Protein AF-A0A842JAX3-F1 (afdb_monomer)

Structure (mmCIF, N/CA/C/O backbone):
data_AF-A0A842JAX3-F1
#
_entry.id   AF-A0A842JAX3-F1
#
loop_
_atom_site.group_PDB
_atom_site.id
_atom_site.type_symbol
_atom_site.label_atom_id
_atom_site.label_alt_id
_atom_site.label_comp_id
_atom_site.label_asym_id
_atom_site.label_entity_id
_atom_site.label_seq_id
_atom_site.pdbx_PDB_ins_code
_atom_site.Cartn_x
_atom_site.Cartn_y
_atom_site.Cartn_z
_atom_site.occupancy
_atom_site.B_iso_or_equiv
_atom_site.auth_seq_id
_atom_site.auth_comp_id
_atom_site.auth_asym_id
_atom_site.auth_atom_id
_atom_site.pdbx_PDB_model_num
ATOM 1 N N . MET A 1 1 ? 20.196 8.536 17.863 1.00 35.56 1 MET A N 1
ATOM 2 C CA . MET A 1 1 ? 19.374 7.312 17.761 1.00 35.56 1 MET A CA 1
ATOM 3 C C . MET A 1 1 ? 19.426 6.859 16.314 1.00 35.56 1 MET A C 1
ATOM 5 O O . MET A 1 1 ? 19.336 7.744 15.467 1.00 35.56 1 MET A O 1
ATOM 9 N N . PRO A 1 2 ? 19.632 5.569 16.007 1.00 40.97 2 PRO A N 1
ATOM 10 C CA . PRO A 1 2 ? 19.493 5.116 14.631 1.00 40.97 2 PRO A CA 1
ATOM 11 C C . PRO A 1 2 ? 18.016 5.260 14.226 1.00 40.97 2 PRO A C 1
ATOM 13 O O . PRO A 1 2 ? 17.145 5.143 15.097 1.00 40.97 2 PRO A O 1
ATOM 16 N N . PRO A 1 3 ? 17.709 5.561 12.954 1.00 44.97 3 PRO A N 1
ATOM 17 C CA . PRO A 1 3 ? 16.346 5.407 12.472 1.00 44.97 3 PRO A CA 1
ATOM 18 C C . PRO A 1 3 ? 15.967 3.944 12.716 1.00 44.97 3 PRO A C 1
ATOM 20 O O . PRO A 1 3 ? 16.738 3.054 12.360 1.00 44.97 3 PRO A O 1
ATOM 23 N N . THR A 1 4 ? 14.840 3.702 13.389 1.00 52.19 4 THR A N 1
ATOM 24 C CA . THR A 1 4 ? 14.227 2.367 13.467 1.00 52.19 4 THR A CA 1
ATOM 25 C C . THR A 1 4 ? 14.319 1.723 12.091 1.00 52.19 4 THR A C 1
ATOM 27 O O . THR A 1 4 ? 13.990 2.379 11.093 1.00 52.19 4 THR A O 1
ATOM 30 N N . THR A 1 5 ? 14.890 0.519 12.020 1.00 60.47 5 THR A N 1
ATOM 31 C CA . THR A 1 5 ? 15.273 -0.074 10.737 1.00 60.47 5 THR A CA 1
ATOM 32 C C . THR A 1 5 ? 14.032 -0.170 9.856 1.00 60.47 5 THR A C 1
ATOM 34 O O . THR A 1 5 ? 12.915 -0.387 10.322 1.00 60.47 5 THR A O 1
ATOM 37 N N . MET A 1 6 ? 14.197 0.071 8.560 1.00 53.19 6 MET A N 1
ATOM 38 C CA . MET A 1 6 ? 13.101 0.078 7.582 1.00 53.19 6 MET A CA 1
ATOM 39 C C . MET A 1 6 ? 12.282 -1.231 7.646 1.00 53.19 6 MET A C 1
ATOM 41 O O . MET A 1 6 ? 11.060 -1.224 7.512 1.00 53.19 6 MET A O 1
ATOM 45 N N . GLU A 1 7 ? 12.955 -2.324 8.005 1.00 48.62 7 GLU A N 1
ATOM 46 C CA . GLU A 1 7 ? 12.411 -3.649 8.308 1.00 48.62 7 GLU A CA 1
ATOM 47 C C . GLU A 1 7 ? 11.545 -3.705 9.580 1.00 48.62 7 GLU A C 1
ATOM 49 O O . GLU A 1 7 ? 10.564 -4.443 9.602 1.00 48.62 7 GLU A O 1
ATOM 54 N N . GLU A 1 8 ? 11.832 -2.919 10.625 1.00 54.09 8 GLU A N 1
ATOM 55 C CA . GLU A 1 8 ? 10.988 -2.806 11.828 1.00 54.09 8 GLU A CA 1
ATOM 56 C C . GLU A 1 8 ? 9.671 -2.087 11.523 1.00 54.09 8 GLU A C 1
ATOM 58 O O . GLU A 1 8 ? 8.618 -2.454 12.049 1.00 54.09 8 GLU A O 1
ATOM 63 N N . LYS A 1 9 ? 9.706 -1.074 10.649 1.00 53.72 9 LYS A N 1
ATOM 64 C CA . LYS A 1 9 ? 8.499 -0.358 10.210 1.00 53.72 9 LYS A CA 1
ATOM 65 C C . LYS A 1 9 ? 7.654 -1.215 9.263 1.00 53.72 9 LYS A C 1
ATOM 67 O O . LYS A 1 9 ? 6.442 -1.300 9.451 1.00 53.72 9 LYS A O 1
ATOM 72 N N . ALA A 1 10 ? 8.291 -1.918 8.325 1.00 49.38 10 ALA A N 1
ATOM 73 C CA . ALA A 1 10 ? 7.630 -2.878 7.441 1.00 49.38 10 ALA A CA 1
ATOM 74 C C . ALA A 1 10 ? 7.088 -4.104 8.205 1.00 49.38 10 ALA A C 1
ATOM 76 O O . ALA A 1 10 ? 5.968 -4.542 7.955 1.00 49.38 10 ALA A O 1
ATOM 77 N N . SER A 1 11 ? 7.816 -4.615 9.204 1.00 50.97 11 SER A N 1
ATOM 78 C CA . SER A 1 11 ? 7.324 -5.677 10.097 1.00 50.97 11 SER A CA 1
ATOM 79 C C . SER A 1 11 ? 6.170 -5.209 10.973 1.00 50.97 11 SER A C 1
ATOM 81 O O . SER A 1 11 ? 5.260 -5.991 11.229 1.00 50.97 11 SER A O 1
ATOM 83 N N . ARG A 1 12 ? 6.147 -3.940 11.405 1.00 53.81 12 ARG A N 1
ATOM 84 C CA . ARG A 1 12 ? 4.955 -3.357 12.040 1.00 53.81 12 ARG A CA 1
ATOM 85 C C . ARG A 1 12 ? 3.772 -3.327 11.080 1.00 53.81 12 ARG A C 1
ATOM 87 O O . ARG A 1 12 ? 2.683 -3.675 11.502 1.00 53.81 12 ARG A O 1
ATOM 94 N N . PHE A 1 13 ? 3.975 -2.991 9.809 1.00 54.44 13 PHE A N 1
ATOM 95 C CA . PHE A 1 13 ? 2.912 -2.986 8.799 1.00 54.44 13 PHE A CA 1
ATOM 96 C C . PHE A 1 13 ? 2.349 -4.394 8.524 1.00 54.44 13 PHE A C 1
ATOM 98 O O . PHE A 1 13 ? 1.146 -4.614 8.657 1.00 54.44 13 PHE A O 1
ATOM 105 N N . CYS A 1 14 ? 3.211 -5.377 8.243 1.00 49.56 14 CYS A N 1
ATOM 106 C CA . CYS A 1 14 ? 2.798 -6.775 8.060 1.00 49.56 14 CYS A CA 1
ATOM 107 C C . CYS A 1 14 ? 2.227 -7.386 9.352 1.00 49.56 14 CYS A C 1
ATOM 109 O O . CYS A 1 14 ? 1.291 -8.180 9.306 1.00 49.56 14 CYS A O 1
ATOM 111 N N . GLY A 1 15 ? 2.753 -6.986 10.512 1.00 50.16 15 GLY A N 1
ATOM 112 C CA . GLY A 1 15 ? 2.247 -7.376 11.825 1.00 50.16 15 GLY A CA 1
ATOM 113 C C . GLY A 1 15 ? 0.906 -6.727 12.175 1.00 50.16 15 GLY A C 1
ATOM 114 O O . GLY A 1 15 ? 0.103 -7.341 12.864 1.00 50.16 15 GLY A O 1
ATOM 115 N N . MET A 1 16 ? 0.607 -5.529 11.670 1.00 49.81 16 MET A N 1
ATOM 116 C CA . MET A 1 16 ? -0.653 -4.820 11.916 1.00 49.81 16 MET A CA 1
ATOM 117 C C . MET A 1 16 ? -1.835 -5.395 11.138 1.00 49.81 16 MET A C 1
ATOM 119 O O . MET A 1 16 ? -2.939 -5.397 11.668 1.00 49.81 16 MET A O 1
ATOM 123 N N . ALA A 1 17 ? -1.606 -5.949 9.944 1.00 46.12 17 ALA A N 1
ATOM 124 C CA . ALA A 1 17 ? -2.619 -6.721 9.217 1.00 46.12 17 ALA A CA 1
ATOM 125 C C . ALA A 1 17 ? -2.963 -8.069 9.899 1.00 46.12 17 ALA A C 1
ATOM 127 O O . ALA A 1 17 ? -3.916 -8.737 9.506 1.00 46.12 17 ALA A O 1
ATOM 128 N N . GLY A 1 18 ? -2.185 -8.489 10.909 1.00 42.66 18 GLY A N 1
ATOM 129 C CA . GLY A 1 18 ? -2.397 -9.734 11.662 1.00 42.66 18 GLY A CA 1
ATOM 130 C C . GLY A 1 18 ? -2.631 -9.567 13.171 1.00 42.66 18 GLY A C 1
ATOM 131 O O . GLY A 1 18 ? -3.115 -10.498 13.810 1.00 42.66 18 GLY A O 1
ATOM 132 N N . ILE A 1 19 ? -2.304 -8.410 13.756 1.00 48.75 19 ILE A N 1
ATOM 133 C CA . ILE A 1 19 ? -2.353 -8.123 15.204 1.00 48.75 19 ILE A CA 1
ATOM 134 C C . ILE A 1 19 ? -2.948 -6.717 15.428 1.00 48.75 19 ILE A C 1
ATOM 136 O O . ILE A 1 19 ? -2.454 -5.911 16.216 1.00 48.75 19 ILE A O 1
ATOM 140 N N . GL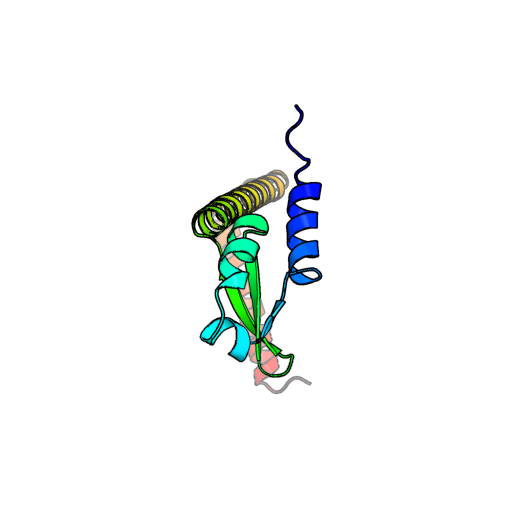Y A 1 20 ? -3.987 -6.371 14.670 1.00 60.88 20 GLY A N 1
ATOM 141 C CA . GLY A 1 20 ? -4.721 -5.123 14.846 1.00 60.88 20 GLY A CA 1
ATOM 142 C C . GLY A 1 20 ? -5.663 -5.197 16.045 1.00 60.88 20 GLY A C 1
ATOM 143 O O . GLY A 1 20 ? -6.304 -6.222 16.287 1.00 60.88 20 GLY A O 1
ATOM 144 N N 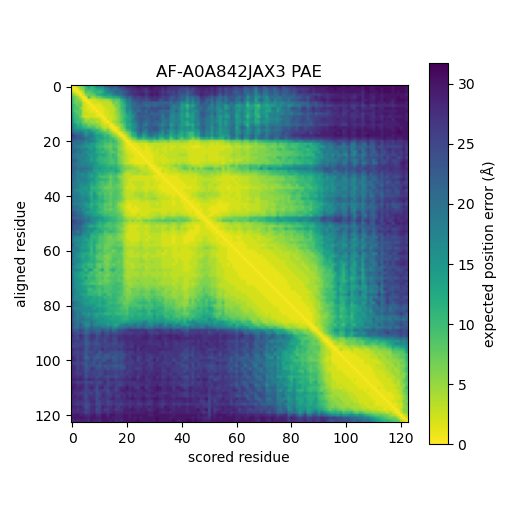. GLN A 1 21 ? -5.787 -4.098 16.792 1.00 76.12 21 GLN A N 1
ATOM 145 C CA . GLN A 1 21 ? -6.958 -3.923 17.644 1.00 76.12 21 GLN A CA 1
ATOM 146 C C . GLN A 1 21 ? -8.210 -3.989 16.763 1.00 76.12 21 GLN A C 1
ATOM 148 O O . GLN A 1 21 ? -8.304 -3.301 15.743 1.00 76.12 21 GLN A O 1
ATOM 153 N N . ARG A 1 22 ? -9.154 -4.846 17.154 1.00 85.19 22 ARG A N 1
ATOM 154 C CA . ARG A 1 22 ? -10.410 -5.078 16.443 1.00 85.19 22 ARG A CA 1
ATOM 155 C C . ARG A 1 22 ? -11.559 -4.523 17.249 1.00 85.19 22 ARG A C 1
ATOM 157 O O . ARG A 1 22 ? -11.660 -4.794 18.442 1.00 85.19 22 ARG A O 1
ATOM 164 N N . ILE A 1 23 ? -12.460 -3.831 16.569 1.00 88.50 23 ILE A N 1
ATOM 165 C CA . ILE A 1 23 ? -13.734 -3.409 17.130 1.00 88.50 23 ILE A CA 1
ATOM 166 C C . ILE A 1 23 ? -14.891 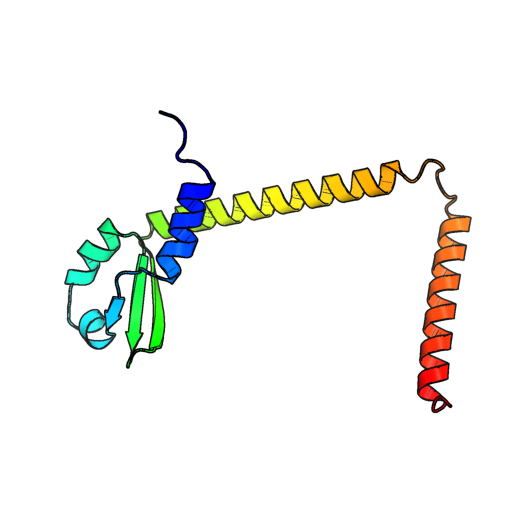-3.959 16.303 1.00 88.50 23 ILE A C 1
ATOM 168 O O . ILE A 1 23 ? -14.877 -3.931 15.073 1.00 88.50 23 ILE A O 1
ATOM 172 N N . GLY A 1 24 ? -15.918 -4.471 16.978 1.00 90.81 24 GLY A N 1
ATOM 173 C CA . GLY A 1 24 ? -17.156 -4.876 16.318 1.00 90.81 24 GLY A CA 1
ATOM 174 C C . GLY A 1 24 ? -17.984 -3.661 15.889 1.00 90.81 24 GLY A C 1
ATOM 175 O O . GLY A 1 24 ? -18.069 -2.679 16.619 1.00 90.81 24 GLY A O 1
ATOM 176 N N . MET A 1 25 ? -18.683 -3.735 14.758 1.00 90.88 25 MET A N 1
ATOM 177 C CA . MET A 1 25 ? -19.489 -2.645 14.187 1.00 90.88 25 MET A CA 1
ATOM 178 C C . MET A 1 25 ? -20.534 -2.091 15.174 1.00 90.88 25 MET A C 1
ATOM 180 O O . MET A 1 25 ? -20.787 -0.888 15.235 1.00 90.88 25 MET A O 1
ATOM 184 N N . SER A 1 26 ? -21.103 -2.962 16.015 1.00 90.12 26 SER A N 1
ATOM 185 C CA . SER A 1 26 ? -22.033 -2.556 17.080 1.00 90.12 26 SER A CA 1
ATOM 186 C C . SER A 1 26 ? -21.358 -1.736 18.185 1.00 90.12 26 SER A C 1
ATOM 188 O O . SER A 1 26 ? -21.951 -0.784 18.693 1.00 90.12 26 SER A O 1
ATOM 190 N N . GLU A 1 27 ? -20.130 -2.094 18.561 1.00 88.75 27 GLU A N 1
ATOM 191 C CA . GLU A 1 27 ? -19.341 -1.364 19.555 1.00 88.75 27 GLU A CA 1
ATOM 192 C C . GLU A 1 27 ? -18.804 -0.057 18.966 1.00 88.75 27 GLU A C 1
ATOM 194 O O . GLU A 1 27 ? -18.856 0.979 19.624 1.00 88.75 27 GLU A O 1
ATOM 199 N N . PHE A 1 28 ? -18.402 -0.070 17.695 1.00 90.50 28 PHE A N 1
ATOM 200 C CA . PHE A 1 28 ? -17.996 1.121 16.958 1.00 90.50 28 PHE A CA 1
ATOM 201 C C . PHE A 1 28 ? -19.109 2.182 16.928 1.00 90.50 28 PHE A C 1
ATOM 203 O O . PHE A 1 28 ? -18.860 3.357 17.204 1.00 90.50 28 PHE A O 1
ATOM 210 N N . ALA A 1 29 ? -20.353 1.763 16.669 1.00 89.38 29 ALA A N 1
ATOM 211 C CA . ALA A 1 29 ? -21.503 2.661 16.593 1.00 89.38 29 ALA A CA 1
ATOM 212 C C . ALA A 1 29 ? -21.954 3.219 17.955 1.00 89.38 29 ALA A C 1
ATOM 214 O O . ALA A 1 29 ? -22.492 4.325 18.024 1.00 89.38 29 ALA A O 1
ATOM 215 N N . ARG A 1 30 ? -21.791 2.449 19.039 1.00 90.62 30 ARG A N 1
ATOM 216 C CA . ARG A 1 30 ? -22.354 2.781 20.364 1.00 90.62 30 ARG A CA 1
ATOM 217 C C . ARG A 1 30 ? -21.317 3.308 21.355 1.00 90.62 30 ARG A C 1
ATOM 219 O O . ARG A 1 30 ? -21.673 4.042 22.276 1.00 90.62 30 ARG A O 1
ATOM 226 N N . GLY A 1 31 ? -20.057 2.925 21.190 1.00 87.75 31 GLY A N 1
ATOM 227 C CA . GLY A 1 31 ? -18.955 3.212 22.099 1.00 87.75 31 GLY A CA 1
ATOM 228 C C . GLY A 1 31 ? -18.070 4.375 21.654 1.00 87.75 31 GLY A C 1
ATOM 229 O O . GLY A 1 31 ? -18.161 4.893 20.541 1.00 87.75 31 GLY A O 1
ATOM 230 N N . LYS A 1 32 ? -17.186 4.798 22.563 1.00 89.44 32 LYS A N 1
ATOM 231 C CA . LYS A 1 32 ? -16.133 5.799 22.303 1.00 89.44 32 LYS A CA 1
ATOM 232 C C . LYS A 1 32 ? -14.733 5.314 22.695 1.00 89.44 32 LYS A C 1
ATOM 234 O O . LYS A 1 32 ? -13.778 6.051 22.475 1.00 89.44 32 LYS A O 1
ATOM 239 N N . THR A 1 33 ? -14.622 4.116 23.271 1.00 86.69 33 THR A N 1
ATOM 240 C CA . THR A 1 33 ? -13.368 3.474 23.712 1.00 86.69 33 THR A CA 1
ATOM 241 C C . THR A 1 33 ? -12.351 3.408 22.580 1.00 86.69 33 THR A C 1
ATOM 243 O O . THR A 1 33 ? -11.238 3.902 22.740 1.00 86.69 33 THR A O 1
ATOM 246 N N . TRP A 1 34 ? -12.814 3.021 21.389 1.00 87.62 34 TRP A N 1
ATOM 247 C CA . TRP A 1 34 ? -12.010 2.947 20.169 1.00 87.62 34 TRP A CA 1
ATOM 248 C C . TRP A 1 34 ? -11.276 4.226 19.787 1.00 87.62 34 TRP A C 1
ATOM 250 O O . TRP A 1 34 ? -10.336 4.173 19.007 1.00 87.62 34 TRP A O 1
ATOM 260 N N . ARG A 1 35 ? -11.687 5.396 20.286 1.00 90.56 35 ARG A N 1
ATOM 261 C CA . ARG A 1 35 ? -10.983 6.653 19.999 1.00 90.56 35 ARG A CA 1
ATOM 262 C C . ARG A 1 35 ? -9.640 6.715 20.709 1.00 90.56 35 ARG A C 1
ATOM 264 O O . ARG A 1 35 ? -8.690 7.237 20.137 1.00 90.56 35 ARG A O 1
ATOM 271 N N . ALA A 1 36 ? -9.574 6.206 21.939 1.00 87.81 36 ALA A N 1
ATOM 272 C CA . ALA A 1 36 ? -8.323 6.102 22.677 1.00 87.81 36 ALA A CA 1
ATOM 273 C C . ALA A 1 36 ? -7.424 5.041 22.034 1.00 87.81 36 ALA A C 1
ATOM 275 O O . ALA A 1 36 ? -6.249 5.305 21.792 1.00 87.81 36 ALA A O 1
ATOM 276 N N . ASP A 1 37 ? -8.011 3.902 21.664 1.00 84.50 37 ASP A N 1
ATOM 277 C CA . ASP A 1 37 ? -7.301 2.824 20.976 1.00 84.50 37 ASP A CA 1
ATOM 278 C C . ASP A 1 37 ? -6.753 3.279 19.617 1.00 84.50 37 ASP A C 1
ATOM 280 O O . ASP A 1 37 ? -5.584 3.058 19.314 1.00 84.50 37 ASP A O 1
ATOM 284 N N . LEU A 1 38 ? -7.552 4.003 18.827 1.00 86.06 38 LEU A N 1
ATOM 285 C CA . LEU A 1 38 ? -7.137 4.568 17.543 1.00 86.06 38 LEU A CA 1
ATOM 286 C C . LEU A 1 38 ? -6.037 5.619 17.708 1.00 86.06 38 LEU A C 1
ATOM 288 O O . LEU A 1 38 ? -5.108 5.655 16.908 1.00 86.06 38 LEU A O 1
ATOM 292 N N . ALA A 1 39 ? -6.117 6.461 18.741 1.00 84.50 39 ALA A N 1
ATOM 293 C CA . ALA A 1 39 ? -5.074 7.443 19.026 1.00 84.50 39 ALA A CA 1
ATOM 294 C C . ALA A 1 39 ? -3.747 6.780 19.435 1.00 84.50 39 ALA A C 1
ATOM 296 O O . ALA A 1 39 ? -2.684 7.316 19.136 1.00 84.50 39 ALA A O 1
ATOM 297 N N . GLN A 1 40 ? -3.798 5.623 20.101 1.00 81.12 40 GLN A N 1
ATOM 298 C CA . GLN A 1 40 ? -2.607 4.890 20.526 1.00 81.12 40 GLN A CA 1
ATOM 299 C C . GLN A 1 40 ? -2.015 4.018 19.410 1.00 81.12 40 GLN A C 1
ATOM 301 O O . GLN A 1 40 ? -0.797 3.981 19.241 1.00 81.12 40 GLN A O 1
ATOM 306 N N . ALA A 1 41 ? -2.861 3.291 18.680 1.00 79.62 41 ALA A N 1
ATOM 307 C CA . ALA A 1 41 ? -2.448 2.312 17.679 1.00 79.62 41 ALA A CA 1
ATOM 308 C C . ALA A 1 41 ? -2.315 2.904 16.266 1.00 79.62 41 ALA A C 1
ATOM 310 O O . ALA A 1 41 ? -1.682 2.295 15.408 1.00 79.62 41 ALA A O 1
ATOM 311 N N . GLY A 1 42 ? -2.929 4.058 15.992 1.00 79.56 42 GLY A N 1
ATOM 312 C CA . GLY A 1 42 ? -2.959 4.695 14.671 1.00 79.56 42 GLY A CA 1
ATOM 313 C C . GLY A 1 42 ? -3.908 4.029 13.668 1.00 79.56 42 GLY A C 1
ATOM 314 O O . GLY A 1 42 ? -4.418 4.707 12.777 1.00 79.56 42 GLY A O 1
ATOM 315 N N . CYS A 1 43 ? -4.204 2.737 13.834 1.00 83.75 43 CYS A N 1
ATOM 316 C CA . CYS A 1 43 ? -5.112 1.961 12.995 1.00 83.75 43 CYS A CA 1
ATOM 317 C C . CYS A 1 43 ? -5.945 0.975 13.831 1.00 83.75 43 CYS A C 1
ATOM 319 O O . CYS A 1 43 ? -5.421 0.350 14.754 1.00 83.75 43 CYS A O 1
ATOM 321 N N . VAL A 1 44 ? -7.228 0.821 13.492 1.00 86.56 44 VAL A N 1
ATOM 322 C CA . VAL A 1 44 ? -8.157 -0.134 14.120 1.00 86.56 44 VAL A CA 1
ATOM 323 C C . VAL A 1 44 ? -8.990 -0.829 13.042 1.00 86.56 44 VAL A C 1
ATOM 325 O O . VAL A 1 44 ? -9.544 -0.178 12.155 1.00 86.56 44 VAL A O 1
ATOM 328 N N . GLU A 1 45 ? -9.122 -2.150 13.141 1.00 87.06 45 GLU A N 1
ATOM 329 C CA . GLU A 1 45 ? -9.981 -2.951 12.265 1.00 87.06 45 GLU A CA 1
ATOM 330 C C . GLU A 1 45 ? -11.437 -2.904 12.737 1.00 87.06 45 GLU A C 1
ATOM 332 O O . GLU A 1 45 ? -11.737 -3.236 13.885 1.00 87.06 45 GLU A O 1
ATOM 337 N N . VAL A 1 46 ? -12.360 -2.545 11.843 1.00 89.25 46 VAL A N 1
ATOM 338 C CA . VAL A 1 46 ? -13.801 -2.665 12.092 1.00 89.25 46 VAL A CA 1
ATOM 339 C C . VAL A 1 46 ? -14.289 -3.980 11.527 1.00 89.25 46 VAL A C 1
ATOM 341 O O . VAL A 1 46 ? -14.093 -4.275 10.348 1.00 89.25 46 VAL A O 1
ATOM 344 N N . THR A 1 47 ? -14.968 -4.750 12.367 1.00 89.94 47 THR A N 1
ATOM 345 C CA . THR A 1 47 ? -15.482 -6.074 12.022 1.00 89.94 47 THR A CA 1
ATOM 346 C C . THR A 1 47 ? -17.001 -6.134 12.139 1.00 89.94 47 THR A C 1
ATOM 348 O O . THR A 1 47 ? -17.579 -5.573 13.068 1.00 89.94 47 THR A O 1
ATOM 351 N N . ASP A 1 48 ? -17.672 -6.837 11.234 1.00 90.31 48 ASP A N 1
ATOM 352 C CA . ASP A 1 48 ? -19.070 -7.245 11.386 1.00 90.31 48 ASP A CA 1
ATOM 353 C C . ASP A 1 48 ? -19.147 -8.765 11.266 1.00 90.31 48 ASP A C 1
ATOM 355 O O . ASP A 1 48 ? -18.629 -9.338 10.318 1.00 90.31 48 ASP A O 1
ATOM 359 N N . ARG A 1 49 ? -19.743 -9.436 12.259 1.00 85.94 49 ARG A N 1
ATOM 360 C CA . ARG A 1 49 ? -19.856 -10.911 12.307 1.00 85.94 49 ARG A CA 1
ATOM 361 C C . ARG A 1 49 ? -18.548 -11.659 11.981 1.00 85.94 49 ARG A C 1
ATOM 363 O O . ARG A 1 49 ? -18.582 -12.687 11.318 1.00 85.94 49 ARG A O 1
ATOM 370 N N . SER A 1 50 ? -17.427 -11.152 12.503 1.00 78.25 50 SER A N 1
ATOM 371 C CA . SER A 1 50 ? -16.058 -11.670 12.314 1.00 78.25 50 SER A CA 1
ATOM 372 C C . SER A 1 50 ? -15.383 -11.339 10.981 1.00 78.25 50 SER A C 1
ATOM 374 O O . SER A 1 50 ? -14.182 -11.577 10.865 1.00 78.25 50 SER A O 1
ATOM 376 N N . ASP A 1 51 ? -16.091 -10.718 10.040 1.00 82.31 51 ASP A N 1
ATOM 377 C CA . ASP A 1 51 ? -15.510 -10.225 8.796 1.00 82.31 51 ASP A CA 1
ATOM 378 C C . ASP A 1 51 ? -15.009 -8.793 8.973 1.00 82.31 51 ASP A C 1
ATOM 380 O O . ASP A 1 51 ? -15.705 -7.943 9.530 1.00 82.31 51 ASP A O 1
ATOM 384 N N . THR A 1 52 ? -13.805 -8.500 8.481 1.00 85.38 52 THR A N 1
ATOM 385 C CA . THR A 1 52 ? -13.298 -7.124 8.433 1.00 85.38 52 THR A CA 1
ATOM 386 C C . THR A 1 52 ? -14.062 -6.346 7.368 1.00 85.38 52 THR A C 1
ATOM 388 O O . THR A 1 52 ? -13.963 -6.637 6.178 1.00 85.38 52 THR A O 1
ATOM 391 N N . VAL A 1 53 ? -14.815 -5.335 7.7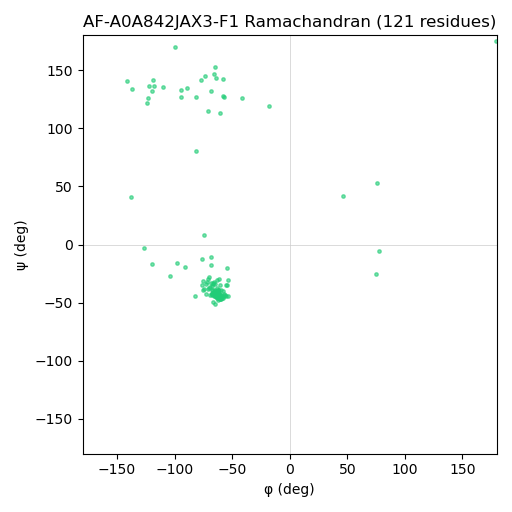98 1.00 88.62 53 VAL A N 1
ATOM 392 C CA . VAL A 1 53 ? -15.609 -4.463 6.917 1.00 88.62 53 VAL A CA 1
ATOM 393 C C . VAL A 1 53 ? -14.899 -3.151 6.596 1.00 88.62 53 VAL A C 1
ATOM 395 O O . VAL A 1 53 ? -15.279 -2.460 5.654 1.00 88.62 53 VAL A O 1
ATOM 398 N N . GLY A 1 54 ? -13.866 -2.793 7.362 1.00 84.38 54 GLY A N 1
ATOM 399 C CA . GLY A 1 54 ? -13.069 -1.605 7.091 1.00 84.38 54 GLY A CA 1
ATOM 400 C C . GLY A 1 54 ? -11.945 -1.370 8.091 1.00 84.38 54 GLY A C 1
ATOM 401 O O . GLY A 1 54 ? -11.814 -2.069 9.094 1.00 84.38 54 GLY A O 1
ATOM 402 N N . LEU A 1 55 ? -11.148 -0.343 7.806 1.00 86.44 55 LEU A N 1
ATOM 403 C CA . LEU A 1 55 ? -10.062 0.136 8.655 1.00 86.44 55 LEU A CA 1
ATOM 404 C C . LEU A 1 55 ? -10.337 1.587 9.042 1.00 86.44 55 LEU A C 1
ATOM 406 O O . LEU A 1 55 ? -10.639 2.414 8.180 1.00 86.44 55 LEU A O 1
ATOM 410 N N . LEU A 1 56 ? -10.206 1.903 10.327 1.00 87.88 56 LEU A N 1
ATOM 411 C CA . LEU A 1 56 ? -10.090 3.281 10.784 1.00 87.88 56 LEU A CA 1
ATOM 412 C C . LEU A 1 56 ? -8.625 3.643 10.921 1.00 87.88 56 LEU A C 1
ATOM 414 O O . LEU A 1 56 ? -7.868 2.920 11.559 1.00 87.88 56 LEU A O 1
ATOM 418 N N . LEU A 1 57 ? -8.263 4.805 10.389 1.00 85.88 57 LEU A N 1
ATOM 419 C CA . LEU A 1 57 ? -6.926 5.371 10.498 1.00 85.88 57 LEU A CA 1
ATOM 420 C C . LEU A 1 57 ? -7.002 6.704 11.239 1.00 85.88 57 LEU A C 1
ATOM 422 O O . LEU A 1 57 ? -7.883 7.526 10.972 1.00 85.88 57 LEU A O 1
ATOM 426 N N . ALA A 1 58 ? -6.068 6.931 12.158 1.00 87.31 58 ALA A N 1
ATOM 427 C CA . ALA A 1 58 ? -5.841 8.257 12.704 1.00 87.31 58 ALA A CA 1
ATOM 428 C C . ALA A 1 58 ? -5.350 9.184 11.572 1.00 87.31 58 ALA A C 1
ATOM 430 O O . ALA A 1 58 ? -4.587 8.728 10.718 1.00 87.31 58 ALA A O 1
ATOM 431 N N . PRO A 1 59 ? -5.744 10.470 11.536 1.00 87.94 59 PRO A N 1
ATOM 432 C CA . PRO A 1 59 ? -5.379 11.371 10.439 1.00 87.94 59 PRO A CA 1
ATOM 433 C C . PRO A 1 59 ? -3.868 11.475 10.200 1.00 87.94 59 PRO A C 1
ATOM 435 O O . PRO A 1 59 ? -3.418 11.376 9.059 1.00 87.94 59 PRO A O 1
ATOM 438 N N . ASP A 1 60 ? -3.089 11.612 11.275 1.00 83.62 60 ASP A N 1
ATOM 439 C CA . ASP A 1 60 ? -1.628 11.697 11.190 1.00 83.62 60 ASP A CA 1
ATOM 440 C C . ASP A 1 60 ? -1.038 10.388 10.656 1.00 83.62 60 ASP A C 1
ATOM 442 O O . ASP A 1 60 ? -0.207 10.400 9.751 1.00 83.62 60 ASP A O 1
ATOM 446 N N . TYR A 1 61 ? -1.563 9.252 11.122 1.00 81.44 61 TYR A N 1
ATOM 447 C CA . TYR A 1 61 ? -1.154 7.930 10.659 1.00 81.44 61 TYR A CA 1
ATOM 448 C C . TYR A 1 61 ? -1.488 7.700 9.175 1.00 81.44 61 TYR A C 1
ATOM 450 O O . TYR A 1 61 ? -0.669 7.183 8.422 1.00 81.44 61 TYR A O 1
ATOM 458 N N . ALA A 1 62 ? -2.661 8.142 8.710 1.00 82.62 62 ALA A N 1
ATOM 459 C CA . ALA A 1 62 ? -3.041 8.068 7.298 1.00 82.62 62 ALA A CA 1
ATOM 460 C C . ALA A 1 62 ? -2.119 8.912 6.402 1.00 82.62 62 ALA A C 1
ATOM 462 O O . ALA A 1 62 ? -1.787 8.505 5.284 1.00 82.62 62 ALA A O 1
ATOM 463 N N . LYS A 1 63 ? -1.684 10.078 6.893 1.00 86.06 63 LYS A N 1
ATOM 464 C CA . LYS A 1 63 ? -0.711 10.920 6.197 1.00 86.06 63 LYS A CA 1
ATOM 465 C C . LYS A 1 63 ? 0.659 10.248 6.131 1.00 86.06 63 LYS A C 1
ATOM 467 O O . LYS A 1 63 ? 1.214 10.150 5.043 1.00 86.06 63 LYS A O 1
ATOM 472 N N . GLU A 1 64 ? 1.163 9.747 7.256 1.00 82.69 64 GLU A N 1
ATOM 473 C CA . GLU A 1 64 ? 2.439 9.022 7.314 1.00 82.69 64 GLU A CA 1
ATOM 474 C C . GLU A 1 64 ? 2.448 7.815 6.369 1.00 82.69 64 GLU A C 1
ATOM 476 O O . GLU A 1 64 ? 3.416 7.609 5.640 1.00 82.69 64 GLU A O 1
ATOM 481 N N . LEU A 1 65 ? 1.346 7.060 6.320 1.00 81.62 65 LEU A N 1
ATOM 482 C CA . LEU A 1 65 ? 1.173 5.958 5.374 1.00 81.62 65 LEU A CA 1
ATOM 483 C C . LEU A 1 65 ? 1.217 6.431 3.922 1.00 81.62 65 LEU A C 1
ATOM 485 O O . LEU A 1 65 ? 1.888 5.819 3.097 1.00 81.62 65 LEU A O 1
ATOM 489 N N . SER A 1 66 ? 0.516 7.519 3.605 1.00 86.25 66 SER A N 1
ATOM 490 C CA . SER A 1 66 ? 0.488 8.065 2.245 1.00 86.25 66 SER A CA 1
ATOM 491 C C . SER A 1 66 ? 1.872 8.536 1.798 1.00 86.25 66 SER A C 1
ATOM 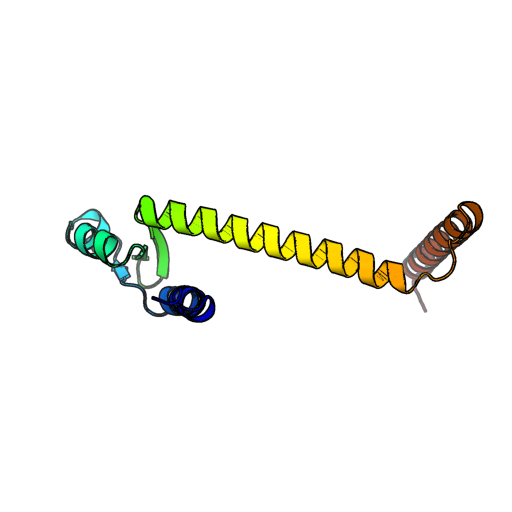493 O O . SER A 1 66 ? 2.282 8.276 0.670 1.00 86.25 66 SER A O 1
ATOM 495 N N . ASP A 1 67 ? 2.605 9.212 2.683 1.00 86.06 67 ASP A N 1
ATOM 496 C CA . ASP A 1 67 ? 3.960 9.683 2.400 1.00 86.06 67 ASP A CA 1
ATOM 497 C C . ASP A 1 67 ? 4.938 8.507 2.248 1.00 86.06 67 ASP A C 1
ATOM 499 O O . ASP A 1 67 ? 5.800 8.533 1.370 1.00 86.06 67 ASP A O 1
ATOM 503 N N . TYR A 1 68 ? 4.757 7.437 3.025 1.00 82.19 68 TYR A N 1
ATOM 504 C CA . TYR A 1 68 ? 5.551 6.219 2.888 1.00 82.19 68 TYR A CA 1
ATOM 505 C C . TYR A 1 68 ? 5.276 5.469 1.577 1.00 82.19 68 TYR A C 1
ATOM 507 O O . TYR A 1 68 ? 6.219 5.043 0.914 1.00 82.19 68 TYR A O 1
ATOM 515 N N . ILE A 1 69 ? 4.011 5.349 1.160 1.00 86.12 69 ILE A N 1
ATOM 516 C CA . ILE A 1 69 ? 3.656 4.749 -0.138 1.00 86.12 69 ILE A CA 1
ATOM 517 C C . ILE A 1 69 ? 4.336 5.513 -1.277 1.00 86.12 69 ILE A C 1
ATOM 519 O O . ILE A 1 69 ? 4.978 4.894 -2.119 1.00 86.12 69 ILE A O 1
ATOM 523 N N . ARG A 1 70 ? 4.287 6.850 -1.254 1.00 90.25 70 ARG A N 1
ATOM 524 C CA . ARG A 1 70 ? 4.969 7.684 -2.258 1.00 90.25 70 ARG A CA 1
ATOM 525 C C . ARG A 1 70 ? 6.476 7.457 -2.284 1.00 90.25 70 ARG A C 1
ATOM 527 O O . ARG A 1 70 ? 7.078 7.461 -3.354 1.00 90.25 70 ARG A O 1
ATOM 534 N N . GLN A 1 71 ? 7.093 7.276 -1.118 1.00 90.25 71 GLN A N 1
ATOM 535 C CA . GLN A 1 71 ? 8.513 6.955 -1.044 1.00 90.25 71 GLN A CA 1
ATOM 536 C C . GLN A 1 71 ? 8.806 5.609 -1.723 1.00 90.25 71 GLN A C 1
ATOM 538 O O . GLN A 1 71 ? 9.710 5.538 -2.549 1.00 90.25 71 GLN A O 1
ATOM 543 N N . LEU A 1 72 ? 8.022 4.568 -1.423 1.00 87.25 72 LEU A N 1
ATOM 544 C CA . LEU A 1 72 ? 8.181 3.250 -2.045 1.00 87.25 72 LEU A CA 1
ATOM 545 C C . LEU A 1 72 ? 7.960 3.289 -3.563 1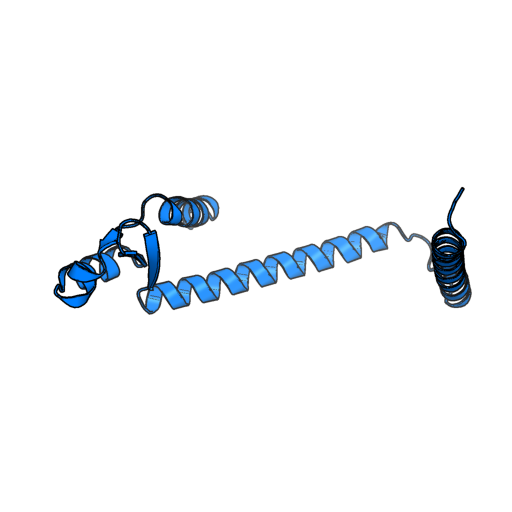.00 87.25 72 LEU A C 1
ATOM 547 O O . LEU A 1 72 ? 8.699 2.648 -4.305 1.00 87.25 72 LEU A O 1
ATOM 551 N N . GLU A 1 73 ? 6.975 4.054 -4.034 1.00 90.06 73 GLU A N 1
ATOM 552 C CA . GLU A 1 73 ? 6.739 4.269 -5.466 1.00 90.06 73 GLU A CA 1
ATOM 553 C C . GLU A 1 73 ? 7.948 4.935 -6.136 1.00 90.06 73 GLU A C 1
ATOM 555 O O . GLU A 1 73 ? 8.384 4.488 -7.196 1.00 90.06 73 GLU A O 1
ATOM 560 N N . SER A 1 74 ? 8.543 5.943 -5.491 1.00 93.38 74 SER A N 1
ATOM 561 C CA . SER A 1 74 ? 9.753 6.601 -5.992 1.00 93.38 74 SER A CA 1
ATOM 562 C C . SER A 1 74 ? 10.965 5.664 -6.015 1.00 93.38 74 SER A C 1
ATOM 564 O O . SER A 1 74 ? 11.744 5.702 -6.967 1.00 93.38 74 SER A O 1
ATOM 566 N N . GLU A 1 75 ? 11.137 4.820 -4.995 1.00 92.19 75 GLU A N 1
ATOM 567 C CA . GLU A 1 75 ? 12.212 3.819 -4.944 1.00 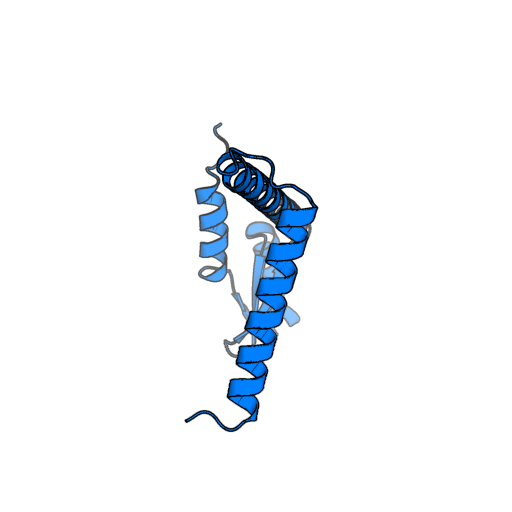92.19 75 GLU A CA 1
ATOM 568 C C . GLU A 1 75 ? 12.042 2.761 -6.046 1.00 92.19 75 GLU A C 1
ATOM 570 O O . GLU A 1 75 ? 13.012 2.387 -6.710 1.00 92.19 75 GLU A O 1
ATOM 575 N N . LEU A 1 76 ? 10.805 2.322 -6.293 1.00 91.38 76 LEU A N 1
ATOM 576 C CA . LEU A 1 76 ? 10.478 1.390 -7.369 1.00 91.38 76 LEU A CA 1
ATOM 577 C C . LEU A 1 76 ? 10.760 1.995 -8.749 1.00 91.38 76 LEU A C 1
ATOM 579 O O . LEU A 1 76 ? 11.346 1.328 -9.602 1.00 91.38 76 LEU A O 1
ATOM 583 N N . GLU A 1 77 ? 10.362 3.249 -8.970 1.00 92.75 77 GLU A N 1
ATOM 584 C CA . GLU A 1 77 ? 10.627 3.962 -10.220 1.00 92.75 77 GLU A CA 1
ATOM 585 C C . GLU A 1 77 ? 12.133 4.087 -10.470 1.00 92.75 77 GLU A C 1
ATOM 587 O O . GLU A 1 77 ? 12.613 3.747 -11.554 1.00 92.75 77 GLU A O 1
ATOM 592 N N . GLN A 1 78 ? 12.892 4.488 -9.450 1.00 93.19 78 GLN A N 1
ATOM 593 C CA . GLN A 1 78 ? 14.344 4.595 -9.538 1.00 93.19 78 GLN A CA 1
ATOM 594 C C . GLN A 1 78 ? 14.989 3.245 -9.884 1.00 93.19 78 GLN A C 1
ATOM 596 O O . GLN A 1 78 ? 15.820 3.171 -10.790 1.00 93.19 78 GLN A O 1
ATOM 601 N N . SER A 1 79 ? 14.558 2.161 -9.233 1.00 89.50 79 SER A N 1
ATOM 602 C CA . SER A 1 79 ? 15.041 0.810 -9.532 1.00 89.50 79 SER A CA 1
ATOM 603 C C . SER A 1 79 ? 14.706 0.376 -10.966 1.00 89.50 79 SER A C 1
ATOM 605 O O . SER A 1 79 ? 15.535 -0.231 -11.648 1.00 89.50 79 SER A O 1
ATOM 607 N N . HIS A 1 80 ? 13.518 0.728 -11.466 1.00 86.69 80 HIS A N 1
ATOM 608 C CA . HIS A 1 80 ? 13.128 0.451 -12.847 1.00 86.69 80 HIS A CA 1
ATOM 609 C C . HIS A 1 80 ? 14.020 1.202 -13.844 1.00 86.69 80 HIS A C 1
ATOM 611 O O . HIS A 1 80 ? 14.478 0.620 -14.828 1.00 86.69 80 HIS A O 1
ATOM 617 N N . ILE A 1 81 ? 14.302 2.480 -13.585 1.00 90.38 81 ILE A N 1
ATOM 618 C CA . ILE A 1 81 ? 15.205 3.293 -14.407 1.00 90.38 81 ILE A CA 1
ATOM 619 C C . ILE A 1 81 ? 16.608 2.680 -14.425 1.00 90.38 81 ILE A C 1
ATOM 621 O O . ILE A 1 81 ? 17.196 2.518 -15.495 1.00 90.38 81 ILE A O 1
ATOM 625 N N . GLU A 1 82 ? 17.139 2.297 -13.266 1.00 89.12 82 GLU A N 1
ATOM 626 C CA . GLU A 1 82 ? 18.443 1.635 -13.157 1.00 89.12 82 GLU A CA 1
ATOM 627 C C . GLU A 1 82 ? 18.485 0.333 -13.959 1.00 89.12 82 GLU A C 1
ATOM 629 O O . GLU A 1 82 ? 19.424 0.113 -14.723 1.00 89.12 82 GLU A O 1
ATOM 634 N N . MET A 1 83 ? 17.435 -0.483 -13.876 1.00 84.75 83 MET A N 1
ATOM 635 C CA . MET A 1 83 ? 17.306 -1.707 -14.663 1.00 84.75 83 MET A CA 1
ATOM 636 C C . MET A 1 83 ? 17.287 -1.429 -16.174 1.00 84.75 83 MET A C 1
ATOM 638 O O . MET A 1 83 ? 17.977 -2.118 -16.927 1.00 84.75 83 MET A O 1
ATOM 642 N N . LEU A 1 84 ? 16.585 -0.386 -16.633 1.00 85.31 84 LEU A N 1
ATOM 643 C CA . LEU A 1 84 ? 16.618 0.032 -18.040 1.00 85.31 84 LEU A CA 1
ATOM 644 C C . LEU A 1 84 ? 18.026 0.452 -18.483 1.00 85.31 84 LEU A C 1
ATOM 646 O O . LEU A 1 84 ? 18.441 0.135 -19.602 1.00 85.31 84 LEU A O 1
ATOM 650 N N . PHE A 1 85 ? 18.774 1.147 -17.623 1.00 85.25 85 PHE A N 1
ATOM 651 C CA . PHE A 1 85 ? 20.164 1.498 -17.906 1.00 85.25 85 PHE A CA 1
ATOM 652 C C . PHE A 1 85 ? 21.075 0.269 -17.934 1.00 85.25 85 PHE A C 1
ATOM 654 O O . PHE A 1 85 ? 21.903 0.178 -18.835 1.00 85.25 85 PHE A O 1
ATOM 661 N N . GLU A 1 86 ? 20.915 -0.687 -17.020 1.00 82.06 86 GLU A N 1
ATOM 662 C CA . GLU A 1 86 ? 21.674 -1.946 -17.029 1.00 82.06 86 GLU A CA 1
ATOM 663 C C . GLU A 1 86 ? 21.393 -2.777 -18.284 1.00 82.06 86 GLU A C 1
ATOM 665 O O . GLU A 1 86 ? 22.328 -3.205 -18.964 1.00 82.06 86 GLU A O 1
ATOM 670 N N . LEU A 1 87 ? 20.122 -2.925 -18.673 1.00 79.19 87 LEU A N 1
ATOM 671 C CA . LEU A 1 87 ? 19.761 -3.557 -19.943 1.00 79.19 87 LEU A CA 1
ATOM 672 C C . LEU A 1 87 ? 20.446 -2.848 -21.111 1.00 79.19 87 LEU A C 1
ATOM 674 O O . LEU A 1 87 ? 21.019 -3.500 -21.981 1.00 79.19 87 LEU A O 1
ATOM 678 N N . ARG A 1 88 ? 20.466 -1.512 -21.104 1.00 75.69 88 ARG A N 1
ATOM 679 C CA . ARG A 1 88 ? 21.121 -0.722 -22.151 1.00 75.69 88 ARG A CA 1
ATOM 680 C C . ARG A 1 88 ? 22.650 -0.806 -22.117 1.00 75.69 88 ARG A C 1
ATOM 682 O O . ARG A 1 88 ? 23.253 -0.710 -23.177 1.00 75.69 88 ARG A O 1
ATOM 689 N N . LYS A 1 89 ? 23.297 -1.035 -20.970 1.00 72.94 89 LYS A N 1
ATOM 690 C CA . LYS A 1 89 ? 24.761 -1.236 -20.903 1.00 72.94 89 LYS A CA 1
ATOM 691 C C . LYS A 1 89 ? 25.218 -2.455 -21.702 1.00 72.94 89 LYS A C 1
ATOM 693 O O . LYS A 1 89 ? 26.329 -2.450 -22.223 1.00 72.94 89 LYS A O 1
ATOM 698 N N . SER A 1 90 ? 24.365 -3.474 -21.822 1.00 63.22 90 SER A N 1
ATOM 699 C CA . SER A 1 90 ? 24.641 -4.654 -22.650 1.00 63.22 90 SER A CA 1
ATOM 700 C C . SER A 1 90 ? 24.471 -4.410 -24.160 1.00 63.22 90 SER A C 1
ATOM 702 O O . SER A 1 90 ? 24.961 -5.203 -24.961 1.00 63.22 90 SER A O 1
ATOM 704 N N . TYR A 1 91 ? 23.871 -3.282 -24.565 1.00 63.44 91 TYR A N 1
ATOM 705 C CA . TYR A 1 91 ? 23.900 -2.801 -25.947 1.00 63.44 91 TYR A CA 1
ATOM 706 C C . TYR A 1 91 ? 25.224 -2.067 -26.191 1.00 63.44 91 TYR A C 1
ATOM 708 O O . TYR A 1 91 ? 25.306 -0.841 -26.136 1.00 63.44 91 TYR A O 1
ATOM 716 N N . SER A 1 92 ? 26.289 -2.830 -26.437 1.00 61.84 92 SER A N 1
ATOM 717 C CA . SER A 1 92 ? 27.613 -2.290 -26.775 1.00 61.84 92 SER A CA 1
ATOM 718 C C . SER A 1 92 ? 27.659 -1.613 -28.149 1.00 61.84 92 SER A C 1
ATOM 720 O O . SER A 1 92 ? 28.573 -0.836 -28.417 1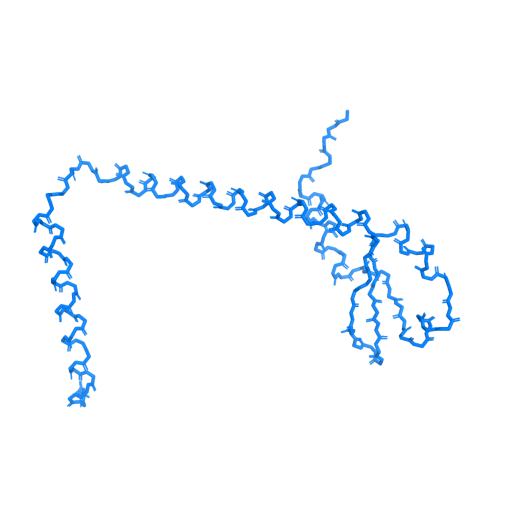.00 61.84 92 SER A O 1
ATOM 722 N N . GLU A 1 93 ? 26.677 -1.880 -29.012 1.00 68.44 93 GLU A N 1
ATOM 723 C CA . GLU A 1 93 ? 26.580 -1.304 -30.350 1.00 68.44 93 GLU A CA 1
ATOM 724 C C . GLU A 1 93 ? 25.229 -0.600 -30.524 1.00 68.44 93 GLU A C 1
ATOM 726 O O . GLU A 1 93 ? 24.179 -1.235 -30.379 1.00 68.44 93 GLU A O 1
ATOM 731 N N . PRO A 1 94 ? 25.217 0.709 -30.835 1.00 67.56 94 PRO A N 1
ATOM 732 C CA . PRO A 1 94 ? 23.994 1.395 -31.217 1.00 67.56 94 PRO A CA 1
ATOM 733 C C . PRO A 1 94 ? 23.422 0.735 -32.476 1.00 67.56 94 PRO A C 1
ATOM 735 O O . PRO A 1 94 ? 24.014 0.810 -33.551 1.00 67.56 94 PRO A O 1
ATOM 738 N N . THR A 1 95 ? 22.267 0.084 -32.355 1.00 73.00 95 THR A N 1
ATOM 739 C CA . THR A 1 95 ? 21.542 -0.458 -33.506 1.00 73.00 95 THR A CA 1
ATOM 740 C C . THR A 1 95 ? 21.013 0.699 -34.351 1.00 73.00 95 THR A C 1
ATOM 742 O O . THR A 1 95 ? 20.440 1.653 -33.816 1.00 73.00 95 THR A O 1
ATOM 745 N N . SER A 1 96 ? 21.216 0.654 -35.669 1.00 81.06 96 SER A N 1
ATOM 746 C CA . SER A 1 96 ? 20.714 1.712 -36.546 1.00 81.06 96 SER A CA 1
ATOM 747 C C . SER A 1 96 ? 19.180 1.738 -36.537 1.00 81.06 96 SER A C 1
ATOM 749 O O . SER A 1 96 ? 18.533 0.709 -36.335 1.00 81.06 96 SER A O 1
ATOM 751 N N . GLY A 1 97 ? 18.576 2.903 -36.793 1.00 79.56 97 GLY A N 1
ATOM 752 C CA . GLY A 1 97 ? 17.114 3.014 -36.873 1.00 79.56 97 GLY A CA 1
ATOM 753 C C . GLY A 1 97 ? 16.499 2.050 -37.896 1.00 79.56 97 GLY A C 1
ATOM 754 O O . GLY A 1 97 ? 15.454 1.468 -37.632 1.00 79.56 97 GLY A O 1
ATOM 755 N N . ALA A 1 98 ? 17.198 1.803 -39.008 1.00 85.81 98 ALA A N 1
ATOM 756 C CA . ALA A 1 98 ? 16.774 0.852 -40.034 1.00 85.81 98 ALA A CA 1
ATOM 757 C C . ALA A 1 98 ? 16.828 -0.610 -39.554 1.00 85.81 98 ALA A C 1
ATOM 759 O O . ALA A 1 98 ? 16.010 -1.428 -39.970 1.00 85.81 98 ALA A O 1
ATOM 760 N N . ASP A 1 99 ? 17.779 -0.957 -38.686 1.00 81.38 99 ASP A N 1
ATOM 761 C CA . ASP A 1 99 ? 17.870 -2.306 -38.120 1.00 81.38 99 ASP A CA 1
ATOM 762 C C . ASP A 1 99 ? 16.816 -2.528 -37.027 1.00 81.38 99 ASP A C 1
ATOM 764 O O . ASP A 1 99 ? 16.245 -3.615 -36.949 1.00 81.38 99 ASP A O 1
ATOM 768 N N . LEU A 1 100 ? 16.487 -1.491 -36.247 1.00 82.12 100 LEU A N 1
ATOM 769 C CA . LEU A 1 100 ? 15.368 -1.519 -35.297 1.00 82.12 100 LEU A CA 1
ATOM 770 C C . LEU A 1 100 ? 14.016 -1.642 -36.010 1.00 82.12 100 LEU A C 1
ATOM 772 O O . LEU A 1 100 ? 13.181 -2.441 -35.598 1.00 82.12 100 LEU A O 1
ATOM 776 N N . GLU A 1 101 ? 13.813 -0.889 -37.094 1.00 87.81 101 GLU A N 1
ATOM 777 C CA . GLU A 1 101 ? 12.613 -0.981 -37.933 1.00 87.81 101 GLU A CA 1
ATOM 778 C C . GLU A 1 101 ? 12.457 -2.390 -38.514 1.00 87.81 101 GLU A C 1
ATOM 780 O O . GLU A 1 101 ? 11.395 -2.999 -38.393 1.00 87.81 101 GLU A O 1
ATOM 785 N N . ARG A 1 102 ? 13.540 -2.952 -39.067 1.00 90.44 102 ARG A N 1
ATOM 786 C CA . ARG A 1 102 ? 13.541 -4.316 -39.611 1.00 90.44 102 ARG A CA 1
ATOM 787 C C . ARG A 1 102 ? 13.224 -5.361 -38.539 1.00 90.44 102 ARG A C 1
ATOM 789 O O . ARG A 1 102 ? 12.458 -6.281 -38.807 1.00 90.44 102 ARG A O 1
ATOM 796 N N . ALA A 1 103 ? 13.792 -5.223 -37.339 1.00 85.88 103 ALA A N 1
ATOM 797 C CA . ALA A 1 103 ? 13.533 -6.134 -36.226 1.00 85.88 103 ALA A CA 1
ATOM 798 C C . ALA A 1 103 ? 12.081 -6.045 -35.725 1.00 85.88 103 ALA A C 1
ATOM 800 O O . ALA A 1 103 ? 11.453 -7.075 -35.491 1.00 85.88 103 ALA A O 1
ATOM 801 N N . ALA A 1 104 ? 11.528 -4.834 -35.612 1.00 87.94 104 ALA A N 1
ATOM 802 C CA . ALA A 1 104 ? 10.145 -4.627 -35.191 1.00 87.94 104 ALA A CA 1
ATOM 803 C C . ALA A 1 104 ? 9.142 -5.199 -36.204 1.00 87.94 104 ALA A C 1
ATOM 805 O O . ALA A 1 104 ? 8.200 -5.882 -35.806 1.00 87.94 104 ALA A O 1
ATOM 806 N N . LEU A 1 105 ? 9.362 -4.968 -37.505 1.00 91.44 105 LEU A N 1
ATOM 807 C CA . LEU A 1 105 ? 8.534 -5.551 -38.566 1.00 91.44 105 LEU A CA 1
ATOM 808 C C . LEU A 1 105 ? 8.581 -7.082 -38.527 1.00 91.44 105 LEU A C 1
ATOM 810 O O . LEU A 1 105 ? 7.530 -7.712 -38.511 1.00 91.44 105 LEU A O 1
ATOM 814 N N . ALA A 1 106 ? 9.771 -7.675 -38.386 1.00 91.94 106 ALA A N 1
ATOM 815 C CA . ALA A 1 106 ? 9.910 -9.126 -38.268 1.00 91.94 106 ALA A CA 1
ATOM 816 C C . ALA A 1 106 ? 9.171 -9.702 -37.043 1.00 91.94 106 ALA A C 1
ATOM 818 O O . ALA A 1 106 ? 8.624 -10.803 -37.106 1.00 91.94 106 ALA A O 1
ATOM 819 N N . GLU A 1 107 ? 9.126 -8.973 -35.923 1.00 90.19 107 GLU A N 1
ATOM 820 C CA . GLU A 1 107 ? 8.356 -9.391 -34.750 1.00 90.19 107 GLU A CA 1
ATOM 821 C C . GLU A 1 107 ? 6.839 -9.299 -34.984 1.00 90.19 107 GLU A C 1
ATOM 823 O O . GLU A 1 107 ? 6.094 -10.164 -34.515 1.00 90.19 107 GLU A O 1
ATOM 828 N N . PHE A 1 108 ? 6.367 -8.279 -35.707 1.00 90.62 108 PHE A N 1
ATOM 829 C CA . PHE A 1 108 ? 4.957 -8.167 -36.083 1.00 90.62 108 PHE A CA 1
ATOM 830 C C . PHE A 1 108 ? 4.537 -9.257 -37.066 1.00 90.62 108 PHE A C 1
ATOM 832 O O . PHE A 1 108 ? 3.512 -9.892 -36.822 1.00 90.62 108 PHE A O 1
ATOM 839 N N . ASP A 1 109 ? 5.355 -9.543 -38.078 1.00 92.69 109 ASP A N 1
ATOM 840 C CA . ASP A 1 109 ? 5.122 -10.633 -39.029 1.00 92.69 109 ASP A CA 1
ATOM 841 C C . ASP A 1 109 ? 5.041 -11.981 -38.291 1.00 92.69 109 ASP A C 1
ATOM 843 O O . ASP A 1 109 ? 4.082 -12.732 -38.446 1.00 92.69 109 ASP A O 1
ATOM 847 N N . ALA A 1 110 ? 5.972 -12.250 -37.366 1.00 89.31 110 ALA A N 1
ATOM 848 C CA . ALA A 1 110 ? 5.958 -13.475 -36.562 1.00 89.31 110 ALA A CA 1
ATOM 849 C C . ALA A 1 110 ? 4.725 -13.593 -35.643 1.00 89.31 110 ALA A C 1
ATOM 851 O O . ALA A 1 110 ? 4.281 -14.699 -35.320 1.00 89.31 110 ALA A O 1
ATOM 852 N N . LYS A 1 111 ? 4.175 -12.467 -35.171 1.00 88.56 111 LYS A N 1
ATOM 853 C CA . LYS A 1 111 ? 2.922 -12.448 -34.398 1.00 88.56 111 LYS A CA 1
ATOM 854 C C . LYS A 1 111 ? 1.712 -12.659 -35.301 1.00 88.56 111 LYS A C 1
ATOM 856 O O . LYS A 1 111 ? 0.798 -13.374 -34.899 1.00 88.56 111 LYS A O 1
ATOM 861 N N . GLU A 1 112 ? 1.707 -12.071 -36.493 1.00 90.06 112 GLU A N 1
ATOM 862 C CA . GLU A 1 112 ? 0.665 -12.285 -37.494 1.00 90.06 112 GLU A CA 1
ATOM 863 C C . GLU A 1 112 ? 0.606 -13.754 -37.922 1.00 90.06 112 GLU A C 1
ATOM 865 O O . GLU A 1 112 ? -0.475 -14.343 -37.907 1.00 90.06 112 GLU A O 1
ATOM 870 N N . ASP A 1 113 ? 1.754 -14.370 -38.201 1.00 87.94 113 ASP A N 1
ATOM 871 C CA . ASP A 1 113 ? 1.848 -15.784 -38.564 1.00 87.94 113 ASP A CA 1
ATOM 872 C C . ASP A 1 113 ? 1.297 -16.690 -37.457 1.00 87.94 113 ASP A C 1
ATOM 874 O O . ASP A 1 113 ? 0.494 -17.578 -37.734 1.00 87.94 113 ASP A O 1
ATOM 878 N N . LYS A 1 114 ? 1.624 -16.414 -36.187 1.00 87.06 114 LYS A N 1
ATOM 879 C CA . LYS A 1 114 ? 1.055 -17.142 -35.038 1.00 87.06 114 LYS A CA 1
ATOM 880 C C . LYS A 1 114 ? -0.459 -16.983 -34.921 1.00 87.06 114 LYS A C 1
ATOM 882 O O . LYS A 1 114 ? -1.154 -17.928 -34.555 1.00 87.06 114 LYS A O 1
ATOM 887 N N . ILE A 1 115 ? -0.978 -15.784 -35.184 1.00 86.69 115 ILE A N 1
ATOM 888 C CA . ILE A 1 115 ? -2.423 -15.529 -35.157 1.00 86.69 115 ILE A CA 1
ATOM 889 C C . ILE A 1 115 ? -3.105 -16.287 -36.298 1.00 86.69 115 ILE A C 1
ATOM 891 O O . ILE A 1 115 ? -4.143 -16.904 -36.073 1.00 86.69 115 ILE A O 1
ATOM 895 N N . ARG A 1 116 ? -2.523 -16.286 -37.501 1.00 85.38 116 ARG A N 1
ATOM 896 C CA . ARG A 1 116 ? -3.039 -17.044 -38.648 1.00 85.38 116 ARG A CA 1
ATOM 897 C C . ARG A 1 116 ? -3.006 -18.548 -38.394 1.00 85.38 116 ARG A C 1
ATOM 899 O O . ARG A 1 116 ? -4.026 -19.194 -38.574 1.00 85.38 116 ARG A O 1
ATOM 906 N N . GLU A 1 117 ? -1.905 -19.083 -37.875 1.00 87.44 117 GLU A N 1
ATOM 907 C CA . GLU A 1 117 ? -1.777 -20.498 -37.498 1.00 87.44 117 GLU A CA 1
ATOM 908 C C . GLU A 1 117 ? -2.837 -20.920 -36.465 1.00 87.44 117 GLU A C 1
ATOM 910 O O . GLU A 1 117 ? -3.441 -21.990 -36.572 1.00 87.44 117 GLU A O 1
ATOM 915 N N . PHE A 1 118 ? -3.126 -20.052 -35.491 1.00 84.81 118 PHE A N 1
ATOM 916 C CA . PHE A 1 118 ? -4.209 -20.265 -34.534 1.00 84.81 118 PHE A CA 1
ATOM 917 C C . PHE A 1 118 ? -5.598 -20.247 -35.200 1.00 84.81 118 PHE A C 1
ATOM 919 O O . PHE A 1 118 ? -6.438 -21.096 -34.898 1.00 84.81 118 PHE A O 1
ATOM 926 N N . LEU A 1 119 ? -5.854 -19.292 -36.101 1.00 81.81 119 LEU A N 1
ATOM 927 C CA . LEU A 1 119 ? -7.148 -19.116 -36.774 1.00 81.81 119 LEU A CA 1
ATOM 928 C C . LEU A 1 119 ? -7.436 -20.187 -37.834 1.00 81.81 119 LEU A C 1
ATOM 930 O O . LEU A 1 119 ? -8.586 -20.602 -37.969 1.00 81.81 119 LEU A O 1
ATOM 934 N N . ASP A 1 120 ? -6.410 -20.675 -38.529 1.00 83.31 120 ASP A N 1
ATOM 935 C CA . ASP A 1 120 ? -6.510 -21.734 -39.541 1.00 83.31 120 ASP A CA 1
ATOM 936 C C . ASP A 1 120 ? -6.713 -23.133 -38.922 1.00 83.31 120 ASP A C 1
ATOM 938 O O . ASP A 1 120 ? -6.736 -24.145 -39.626 1.00 83.31 120 ASP A O 1
ATOM 942 N N . GLY A 1 121 ? -6.934 -23.194 -37.602 1.00 62.81 121 GLY A N 1
ATOM 943 C CA . GLY A 1 121 ? -7.325 -24.402 -36.888 1.00 62.81 121 GLY A CA 1
ATOM 944 C C . GLY A 1 121 ? -6.164 -25.366 -36.701 1.00 62.81 121 GLY A C 1
ATOM 945 O O . GLY A 1 121 ? -6.299 -26.530 -37.074 1.00 62.81 121 GLY A O 1
ATOM 946 N N . GLY A 1 122 ? -5.056 -24.855 -36.143 1.00 56.69 122 GLY A N 1
ATOM 947 C CA . GLY A 1 122 ? -3.810 -25.564 -35.837 1.00 56.69 122 GLY A CA 1
ATOM 948 C C . GLY A 1 122 ? -3.929 -27.089 -35.784 1.00 56.69 122 GLY A C 1
ATOM 949 O O . GLY A 1 122 ? -4.673 -27.645 -34.971 1.00 56.69 122 GLY A O 1
ATOM 950 N N . LYS A 1 123 ? -3.184 -27.756 -36.667 1.00 48.56 123 LYS A N 1
ATOM 951 C CA . LYS A 1 123 ? -2.848 -29.170 -36.486 1.00 48.56 123 LYS A CA 1
ATOM 952 C C . LYS A 1 123 ? -1.826 -29.332 -35.374 1.00 48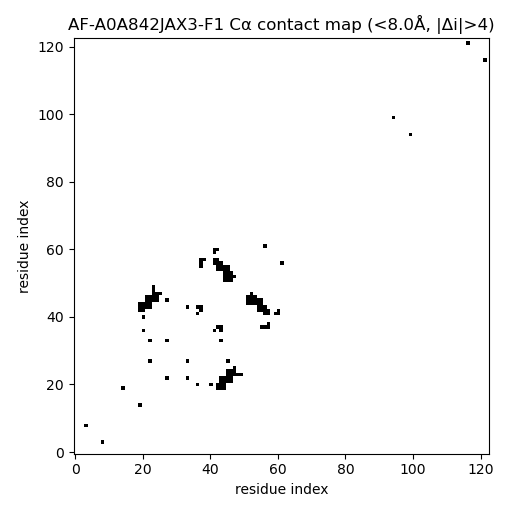.56 123 LYS A C 1
ATOM 954 O O . LYS A 1 123 ? -0.892 -28.506 -35.331 1.00 48.56 123 LYS A O 1
#

Mean predicted aligned error: 14.41 Å

Solvent-accessible surface area (backbone atoms only — not comparable to full-atom values): 7115 Å² total; per-residue (Å²): 130,79,76,78,49,72,65,58,57,50,46,47,53,63,43,41,82,74,65,49,57,72,42,45,53,71,51,62,75,76,52,65,66,65,56,59,51,24,71,72,63,30,43,32,37,33,22,52,99,87,41,78,77,46,74,48,61,31,72,69,46,49,48,53,51,53,55,48,50,53,50,54,52,51,52,51,50,51,51,51,53,52,49,54,49,55,60,48,64,72,54,82,62,88,76,50,73,70,56,51,52,52,51,52,50,52,53,49,53,56,50,50,52,53,52,48,46,58,70,74,60,62,131

pLDDT: mean 78.79, std 14.82, range [35.56, 93.38]

Radius of gyration: 26.38 Å; Cα contacts (8 Å, |Δi|>4): 69; chains: 1; bounding box: 50×41×64 Å

Organism: NCBI:txid1841863

Secondary structure (DSSP, 8-state):
-----HHHHHHHHHHHTTS--EEEHHHHHH-STHHHHHHHHSEEEEEETTEEEEEEE-HHHHHHHHHHHHHHHHHHHHHHHHHHHHHHHT--S---HHHHHHHHHHHHHHHHHHHHHHHTT--

Nearest PDB structures (foldseek):
  4noc-assembly3_D-3  TM=6.281E-01  e=8.589E-01  Kribbella flavida DSM 17836
  4z87-assembly1_A  TM=5.737E-01  e=3.362E+00  Eremothecium gossypii ATCC 10895
  7qdx-assembly1_B  TM=5.006E-01  e=2.390E+00  Escherichia coli
  4z87-assembly2_D-8  TM=5.081E-01  e=3.140E+00  Eremothecium gossypii ATCC 10895
  7qdx-assembly1_A  TM=5.995E-01  e=5.802E+00  Escherichia coli

Sequence (123 aa):
MPPTTMEEKASRFCGMAGIGQRIGMSEFARGKTWRADLAQAGCVEVTDRSDTVGLLLAPDYAKELSDYIRQLESELEQSHIEMLFELRKSYSEPTSGADLERAALAEFDAKEDKIREFLDGGK

Foldseek 3Di:
DPPPDPVNVVCLVVVCVVPAAEDEPVCVVVHDVVVVVCVVSQKYFYDYPNHGPDMDGDPVSVVVVVVVVVVVVVVVVVVVVVVVVVVVVVCPDDDDPVRVVVVVVVVVVVVVVVVVCVVVPHD